Protein AF-0000000074055988 (afdb_homodimer)

Organism: NCBI:txid44742

pLDDT: mean 89.55, std 7.92, range [54.16, 97.88]

InterPro domains:
  IPR003751 Translational regulator CsrA [MF_00167] (1-69)
  IPR003751 Translational regulator CsrA [PF02599] (1-51)
  IPR003751 Translational regulator CsrA [PTHR34984] (1-72)
  IPR003751 Translational regulator CsrA [TIGR00202] (1-64)
  IPR036107 Carbon storage regulator superfamily [G3DSA:2.60.40.4380] (1-63)
  IPR036107 Carbon storage regulator superfamily [SSF117130] (1-55)

Structure (mmCIF, N/CA/C/O backbone):
data_AF-0000000074055988-model_v1
#
loop_
_entity.id
_entity.type
_entity.pdbx_description
1 polymer 'Translational regulator CsrA'
#
loop_
_atom_site.group_PDB
_atom_site.id
_atom_site.type_symbol
_atom_site.label_atom_id
_atom_site.label_alt_id
_atom_site.label_comp_id
_atom_site.label_asym_id
_atom_site.label_entity_id
_atom_site.label_seq_id
_atom_site.pdbx_PDB_ins_code
_atom_site.Cartn_x
_atom_site.Cartn_y
_atom_site.Cartn_z
_atom_site.occupancy
_atom_site.B_iso_or_equiv
_atom_site.auth_seq_id
_atom_site.auth_comp_id
_atom_site.auth_asym_id
_atom_site.auth_atom_id
_atom_site.pdbx_PDB_model_num
ATOM 1 N N . MET A 1 1 ? -0.365 -6.914 11.734 1 90.69 1 MET A N 1
ATOM 2 C CA . MET A 1 1 ? -1.285 -6.406 10.719 1 90.69 1 MET A CA 1
ATOM 3 C C . MET A 1 1 ? -2.109 -5.246 11.266 1 90.69 1 MET A C 1
ATOM 5 O O . MET A 1 1 ? -2.521 -5.262 12.43 1 90.69 1 MET A O 1
ATOM 9 N N . LEU A 1 2 ? -2.205 -4.164 10.664 1 95.06 2 LEU A N 1
ATOM 10 C CA . LEU A 1 2 ? -3.057 -3.039 11.031 1 95.06 2 LEU A CA 1
ATOM 11 C C . LEU A 1 2 ? -4.402 -3.123 10.32 1 95.06 2 LEU A C 1
ATOM 13 O O . LEU A 1 2 ? -4.457 -3.396 9.117 1 95.06 2 LEU A O 1
ATOM 17 N N . ILE A 1 3 ? -5.461 -2.98 11.117 1 96.12 3 ILE A N 1
ATOM 18 C CA . ILE A 1 3 ? -6.777 -3.084 10.508 1 96.12 3 ILE A CA 1
ATOM 19 C C . ILE A 1 3 ? -7.508 -1.748 10.625 1 96.12 3 ILE A C 1
ATOM 21 O O . ILE A 1 3 ? -7.539 -1.144 11.695 1 96.12 3 ILE A O 1
ATOM 25 N N . LEU A 1 4 ? -8.062 -1.294 9.516 1 96.19 4 LEU A N 1
ATOM 26 C CA . LEU A 1 4 ? -8.805 -0.04 9.492 1 96.19 4 LEU A CA 1
ATOM 27 C C . LEU A 1 4 ? -10.109 -0.199 8.711 1 96.19 4 LEU A C 1
ATOM 29 O O . LEU A 1 4 ? -10.195 -1.023 7.801 1 96.19 4 LEU A O 1
ATOM 33 N N . SER A 1 5 ? -11.07 0.53 9.062 1 96.75 5 SER A N 1
ATOM 34 C CA . SER A 1 5 ? -12.312 0.61 8.297 1 96.75 5 SER A CA 1
ATOM 35 C C . SER A 1 5 ? -12.352 1.865 7.434 1 96.75 5 SER A C 1
ATOM 37 O O . SER A 1 5 ? -11.93 2.939 7.871 1 96.75 5 SER A O 1
ATOM 39 N N . ARG A 1 6 ? -12.773 1.609 6.2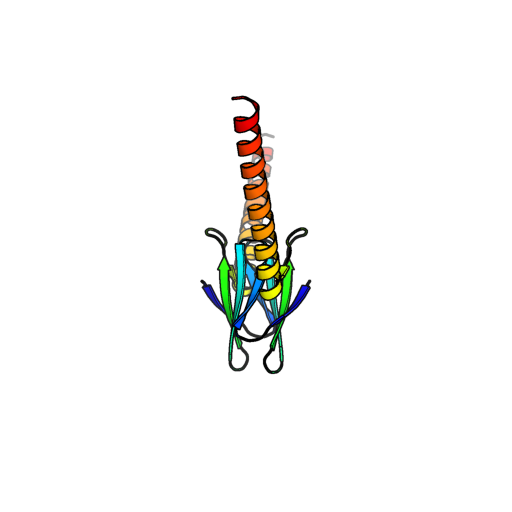19 1 96.69 6 ARG A N 1
ATOM 40 C CA . ARG A 1 6 ? -12.906 2.746 5.312 1 96.69 6 ARG A CA 1
ATOM 41 C C . ARG A 1 6 ? -14.227 2.686 4.547 1 96.69 6 ARG A C 1
ATOM 43 O O . ARG A 1 6 ? -14.719 1.601 4.234 1 96.69 6 ARG A O 1
ATOM 50 N N . ARG A 1 7 ? -14.742 3.936 4.32 1 96 7 ARG A N 1
ATOM 51 C CA . ARG A 1 7 ? -15.914 4.059 3.459 1 96 7 ARG A CA 1
ATOM 52 C C . ARG A 1 7 ? -15.508 4.469 2.047 1 96 7 ARG A C 1
ATOM 54 O O . ARG A 1 7 ? -14.359 4.832 1.803 1 96 7 ARG A O 1
ATOM 61 N N . ALA A 1 8 ? -16.453 4.352 1.155 1 96.62 8 ALA A N 1
ATOM 62 C CA . ALA A 1 8 ? -16.203 4.812 -0.208 1 96.62 8 ALA A CA 1
ATOM 63 C C . ALA A 1 8 ? -15.766 6.273 -0.223 1 96.62 8 ALA A C 1
ATOM 65 O O . ALA A 1 8 ? -16.359 7.117 0.452 1 96.62 8 ALA A O 1
ATOM 66 N N . GLY A 1 9 ? -14.688 6.562 -0.87 1 96 9 GLY A N 1
ATOM 67 C CA . GLY A 1 9 ? -14.172 7.918 -0.953 1 96 9 GLY A CA 1
ATOM 68 C C . GLY A 1 9 ? -13.039 8.188 0.019 1 96 9 GLY A C 1
ATOM 69 O O . GLY A 1 9 ? -12.383 9.227 -0.062 1 96 9 GLY A O 1
ATOM 70 N N . GLU A 1 10 ? -12.82 7.258 0.933 1 96.94 10 GLU A N 1
ATOM 71 C CA . GLU A 1 10 ? -11.766 7.441 1.926 1 96.94 10 GLU A CA 1
ATOM 72 C C . GLU A 1 10 ? -10.469 6.785 1.477 1 96.94 10 GLU A C 1
ATOM 74 O O . GLU A 1 10 ? -10.484 5.789 0.75 1 96.94 10 GLU A O 1
ATOM 79 N N . SER A 1 11 ? -9.344 7.355 1.988 1 97.19 11 SER A N 1
ATOM 80 C CA . SER A 1 11 ? -8.031 6.902 1.533 1 97.19 11 SER A CA 1
ATOM 81 C C . SER A 1 11 ? -7.133 6.535 2.711 1 97.19 11 SER A C 1
ATOM 83 O O . SER A 1 11 ? -7.359 6.988 3.834 1 97.19 11 SER A O 1
ATOM 85 N N . ILE A 1 12 ? -6.191 5.688 2.436 1 96.88 12 ILE A N 1
ATOM 86 C CA . ILE A 1 12 ? -5.125 5.305 3.352 1 96.88 12 ILE A CA 1
ATOM 87 C C . ILE A 1 12 ? -3.77 5.637 2.732 1 96.88 12 ILE A C 1
ATOM 89 O O . ILE A 1 12 ? -3.533 5.363 1.554 1 96.88 12 ILE A O 1
ATOM 93 N N . TYR A 1 13 ? -3.014 6.203 3.5 1 95.75 13 TYR A N 1
ATOM 94 C CA . TYR A 1 13 ? -1.663 6.527 3.051 1 95.75 13 TYR A CA 1
ATOM 95 C C . TYR A 1 13 ? -0.636 5.617 3.713 1 95.75 13 TYR A C 1
ATOM 97 O O . TYR A 1 13 ? -0.669 5.414 4.93 1 95.75 13 TYR A O 1
ATOM 105 N N . VAL A 1 14 ? 0.169 5.066 2.92 1 94.25 14 VAL A N 1
ATOM 106 C CA . VAL A 1 14 ? 1.241 4.211 3.42 1 94.25 14 VAL A CA 1
ATOM 107 C C . VAL A 1 14 ? 2.596 4.824 3.074 1 94.25 14 VAL A C 1
ATOM 109 O O . VAL A 1 14 ? 2.955 4.93 1.899 1 94.25 14 VAL A O 1
ATOM 112 N N . GLY A 1 15 ? 3.311 5.113 4.094 1 89.62 15 GLY A N 1
ATOM 113 C CA . GLY A 1 15 ? 4.555 5.816 3.834 1 89.62 15 GLY A CA 1
ATOM 114 C C . GLY A 1 15 ? 4.348 7.184 3.211 1 89.62 15 GLY A C 1
ATOM 115 O O . GLY A 1 15 ? 3.514 7.965 3.676 1 89.62 15 GLY A O 1
ATOM 116 N N . ARG A 1 16 ? 5.098 7.559 2.168 1 84.94 16 ARG A N 1
ATOM 117 C CA . ARG A 1 16 ? 4.996 8.883 1.566 1 84.94 16 ARG A CA 1
ATOM 118 C C . ARG A 1 16 ? 4.539 8.789 0.115 1 84.94 16 ARG A C 1
ATOM 120 O O . ARG A 1 16 ? 3.967 9.742 -0.422 1 84.94 16 ARG A O 1
ATOM 127 N N . ASP A 1 17 ? 4.555 7.566 -0.376 1 90.62 17 ASP A N 1
ATOM 128 C CA . ASP A 1 17 ? 4.441 7.492 -1.83 1 90.62 17 ASP A CA 1
ATOM 129 C C . ASP A 1 17 ? 3.316 6.547 -2.246 1 90.62 17 ASP A C 1
ATOM 131 O O . ASP A 1 17 ? 3.123 6.289 -3.436 1 90.62 17 ASP A O 1
ATOM 135 N N . ILE A 1 18 ? 2.631 6.02 -1.304 1 94.56 18 ILE A N 1
ATOM 136 C CA . ILE A 1 18 ? 1.598 5.051 -1.66 1 94.56 18 ILE A CA 1
ATOM 137 C C . ILE A 1 18 ? 0.256 5.496 -1.083 1 94.56 18 ILE A C 1
ATOM 139 O O . ILE A 1 18 ? 0.17 5.871 0.089 1 94.56 18 ILE A O 1
ATOM 143 N N . ARG A 1 19 ? -0.75 5.539 -1.922 1 96.25 19 ARG A N 1
ATOM 144 C CA . ARG A 1 19 ? -2.1 5.906 -1.508 1 96.25 19 ARG A CA 1
ATOM 145 C C . ARG A 1 19 ? -3.115 4.863 -1.96 1 96.25 19 ARG A C 1
ATOM 147 O O . ARG A 1 19 ? -3.119 4.457 -3.123 1 96.25 19 ARG A O 1
ATOM 154 N N . PHE A 1 20 ? -3.893 4.363 -1.066 1 97.06 20 PHE A N 1
ATOM 155 C CA . PHE A 1 20 ? -4.984 3.424 -1.289 1 97.06 20 PHE A CA 1
ATOM 156 C C . PHE A 1 20 ? -6.336 4.098 -1.079 1 97.06 20 PHE A C 1
ATOM 158 O O . PHE A 1 20 ? -6.59 4.668 -0.016 1 97.06 20 PHE A O 1
ATOM 165 N N . THR A 1 21 ? -7.172 4.102 -2.158 1 97.88 21 THR A N 1
ATOM 166 C CA . THR A 1 21 ? -8.461 4.777 -2.043 1 97.88 21 THR A CA 1
ATOM 167 C C . THR A 1 21 ? -9.609 3.807 -2.32 1 97.88 21 THR A C 1
ATOM 169 O O . THR A 1 21 ? -9.578 3.07 -3.309 1 97.88 21 THR A O 1
ATOM 172 N N . VAL A 1 22 ? -10.57 3.844 -1.423 1 97.75 22 VAL A N 1
ATOM 173 C CA . VAL A 1 22 ? -11.805 3.109 -1.687 1 97.75 22 VAL A CA 1
ATOM 174 C C . VAL A 1 22 ? -12.711 3.934 -2.594 1 97.75 22 VAL A C 1
ATOM 176 O O . VAL A 1 22 ? -13.273 4.945 -2.166 1 97.75 22 VAL A O 1
ATOM 179 N N . LEU A 1 23 ? -12.875 3.508 -3.852 1 97.19 23 LEU A N 1
ATOM 180 C CA . LEU A 1 23 ? -13.625 4.297 -4.82 1 97.19 23 LEU A CA 1
ATOM 181 C C . LEU A 1 23 ? -15.125 4.047 -4.68 1 97.19 23 LEU A C 1
ATOM 183 O O . LEU A 1 23 ? -15.914 4.992 -4.645 1 97.19 23 LEU A O 1
ATOM 187 N N . LYS A 1 24 ? -15.445 2.775 -4.68 1 95.75 24 LYS A N 1
ATOM 188 C CA . LYS A 1 24 ? -16.844 2.404 -4.5 1 95.75 24 LYS A CA 1
ATOM 189 C C . LYS A 1 24 ? -16.984 0.939 -4.098 1 95.75 24 LYS A C 1
ATOM 191 O O . LYS A 1 24 ? -16.062 0.146 -4.305 1 95.75 24 LYS A O 1
ATOM 196 N N . MET A 1 25 ? -18.094 0.725 -3.49 1 94.12 25 MET A N 1
ATOM 197 C CA . MET A 1 25 ? -18.453 -0.639 -3.109 1 94.12 25 MET A CA 1
ATOM 198 C C . MET A 1 25 ? -19.688 -1.109 -3.873 1 94.12 25 MET A C 1
ATOM 200 O O . MET A 1 25 ? -20.703 -0.427 -3.883 1 94.12 25 MET A O 1
ATOM 204 N N . GLN A 1 26 ? -19.438 -2.18 -4.609 1 89.06 26 GLN A N 1
ATOM 205 C CA . GLN A 1 26 ? -20.531 -2.688 -5.441 1 89.06 26 GLN A CA 1
ATOM 206 C C . GLN A 1 26 ? -20.734 -4.184 -5.227 1 89.06 26 GLN A C 1
ATOM 208 O O . GLN A 1 26 ? -19.891 -4.992 -5.621 1 89.06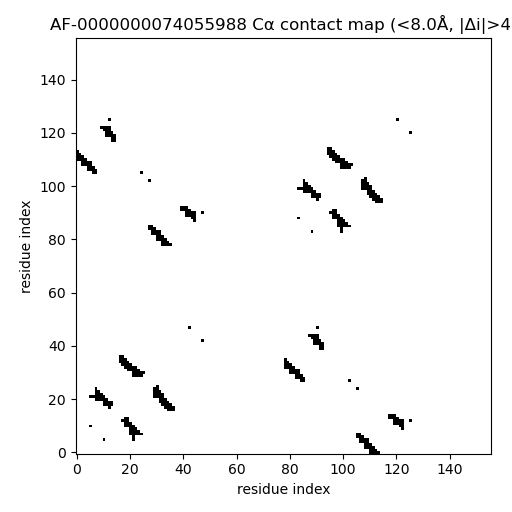 26 GLN A O 1
ATOM 213 N N . GLY A 1 27 ? -21.969 -4.5 -4.703 1 87.94 27 GLY A N 1
ATOM 214 C CA . GLY A 1 27 ? -22.234 -5.914 -4.469 1 87.94 27 GLY A CA 1
ATOM 215 C C . GLY A 1 27 ? -21.234 -6.551 -3.518 1 87.94 27 GLY A C 1
ATOM 216 O O . GLY A 1 27 ? -21.141 -6.156 -2.355 1 87.94 27 GLY A O 1
ATOM 217 N N . LYS A 1 28 ? -20.438 -7.484 -4.031 1 91.06 28 LYS A N 1
ATOM 218 C CA . LYS A 1 28 ? -19.484 -8.211 -3.193 1 91.06 28 LYS A CA 1
ATOM 219 C C . LYS A 1 28 ? -18.047 -7.785 -3.488 1 91.06 28 LYS A C 1
ATOM 221 O O . LYS A 1 28 ? -17.094 -8.414 -3.014 1 91.06 28 LYS A O 1
ATOM 226 N N . GLN A 1 29 ? -18.031 -6.672 -4.191 1 96.06 29 GLN A N 1
ATOM 227 C CA . GLN A 1 29 ? -16.703 -6.242 -4.602 1 96.06 29 GLN A CA 1
ATOM 228 C C . GLN A 1 29 ? -16.438 -4.789 -4.207 1 96.06 29 GLN A C 1
ATOM 230 O O . GLN A 1 29 ? -17.375 -4.004 -4.066 1 96.06 29 GLN A O 1
ATOM 235 N N . VAL A 1 30 ? -15.164 -4.469 -3.98 1 96.75 30 VAL A N 1
ATOM 236 C CA . VAL A 1 30 ? -14.742 -3.092 -3.729 1 96.75 30 VAL A CA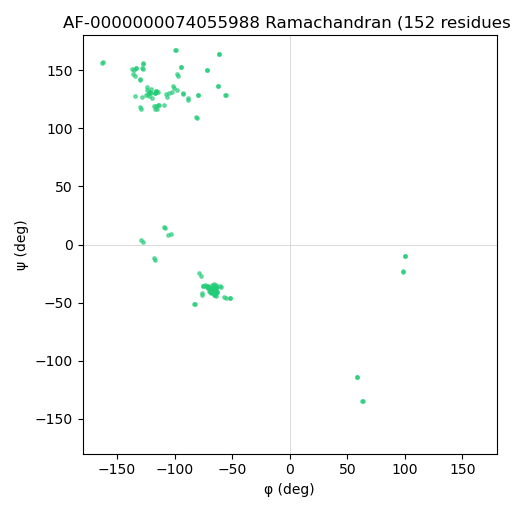 1
ATOM 237 C C . VAL A 1 30 ? -13.789 -2.635 -4.828 1 96.75 30 VAL A C 1
ATOM 239 O O . VAL A 1 30 ? -12.875 -3.373 -5.215 1 96.75 30 VAL A O 1
ATOM 242 N N . LYS A 1 31 ? -14.086 -1.461 -5.367 1 97.38 31 LYS A N 1
ATOM 243 C CA . LYS A 1 31 ? -13.18 -0.831 -6.328 1 97.38 31 LYS A CA 1
ATOM 244 C C . LYS A 1 31 ? -12.148 0.038 -5.617 1 97.38 31 LYS A C 1
ATOM 246 O O . LYS A 1 31 ? -12.5 0.945 -4.863 1 97.38 31 LYS A O 1
ATOM 251 N N . ILE A 1 32 ? -10.93 -0.271 -5.938 1 97.19 32 ILE A N 1
ATOM 252 C CA . ILE A 1 32 ? -9.852 0.366 -5.195 1 97.19 32 ILE A CA 1
ATOM 253 C C . ILE A 1 32 ? -8.914 1.091 -6.164 1 97.19 32 ILE A C 1
ATOM 255 O O . ILE A 1 32 ? -8.555 0.549 -7.211 1 97.19 32 ILE A O 1
ATOM 259 N N . GLY A 1 33 ? -8.586 2.227 -5.793 1 97.56 33 GLY A N 1
ATOM 260 C CA . GLY A 1 33 ? -7.59 2.994 -6.52 1 97.56 33 GLY A CA 1
ATOM 261 C C . GLY A 1 33 ? -6.23 3 -5.84 1 97.56 33 GLY A C 1
ATOM 262 O O . GLY A 1 33 ? -6.133 3.27 -4.641 1 97.56 33 GLY A O 1
ATOM 263 N N . LEU A 1 34 ? -5.227 2.725 -6.578 1 96.38 34 LEU A N 1
ATOM 264 C CA . LEU A 1 34 ? -3.871 2.674 -6.039 1 96.38 34 LEU A CA 1
ATOM 265 C C . LEU A 1 34 ? -2.971 3.688 -6.734 1 96.38 34 LEU A C 1
ATOM 267 O O . LEU A 1 34 ? -2.918 3.734 -7.969 1 96.38 34 LEU A O 1
ATOM 271 N N . GLU A 1 35 ? -2.361 4.496 -5.961 1 96.44 35 GLU A N 1
ATOM 272 C CA . GLU A 1 35 ? -1.354 5.43 -6.457 1 96.44 35 GLU A CA 1
ATOM 273 C C . GLU A 1 35 ? 0.024 5.113 -5.883 1 96.44 35 GLU A C 1
ATOM 275 O O . GLU A 1 35 ? 0.237 5.227 -4.672 1 96.44 35 GLU A O 1
ATOM 280 N N . VAL A 1 36 ? 0.952 4.75 -6.781 1 95 36 VAL A N 1
ATOM 281 C CA . VAL A 1 36 ? 2.289 4.348 -6.359 1 95 36 VAL A CA 1
ATOM 282 C C . VAL A 1 36 ? 3.336 5.043 -7.227 1 95 36 VAL A C 1
ATOM 284 O O . VAL A 1 36 ? 3.045 5.449 -8.352 1 95 36 VAL A O 1
ATOM 287 N N . PRO A 1 37 ? 4.438 5.207 -6.609 1 93.94 37 PRO A N 1
ATOM 288 C CA . PRO A 1 37 ? 5.5 5.824 -7.406 1 93.94 37 PRO A CA 1
ATOM 289 C C . PRO A 1 37 ? 5.883 4.988 -8.625 1 93.94 37 PRO A C 1
ATOM 291 O O . PRO A 1 37 ? 5.57 3.797 -8.688 1 93.94 37 PRO A O 1
ATOM 294 N N . ASP A 1 38 ? 6.562 5.621 -9.516 1 91.81 38 ASP A N 1
ATOM 295 C CA . ASP A 1 38 ? 7.012 4.914 -10.711 1 91.81 38 ASP A CA 1
ATOM 296 C C . ASP A 1 38 ? 7.957 3.77 -10.352 1 91.81 38 ASP A C 1
ATOM 298 O O . ASP A 1 38 ? 8.789 3.902 -9.453 1 91.81 3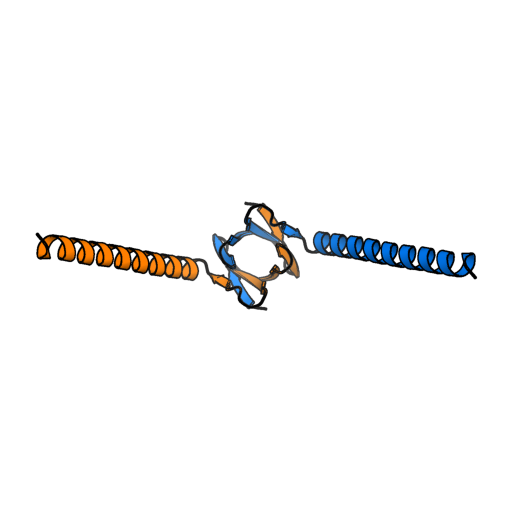8 ASP A O 1
ATOM 302 N N . GLY A 1 39 ? 7.777 2.654 -10.969 1 91.69 39 GLY A N 1
ATOM 303 C CA . GLY A 1 39 ? 8.672 1.536 -10.727 1 91.69 39 GLY A CA 1
ATOM 304 C C . GLY A 1 39 ? 8.117 0.524 -9.742 1 91.69 39 GLY A C 1
ATOM 305 O O . GLY A 1 39 ? 8.609 -0.605 -9.664 1 91.69 39 GLY A O 1
ATOM 306 N N . VAL A 1 40 ? 7.227 1.049 -8.938 1 91.62 40 VAL A N 1
ATOM 307 C CA . VAL A 1 40 ? 6.609 0.117 -7.996 1 91.62 40 VAL A CA 1
ATOM 308 C C . VAL A 1 40 ? 5.523 -0.688 -8.703 1 91.62 40 VAL A C 1
ATOM 310 O O . VAL A 1 40 ? 4.66 -0.12 -9.383 1 91.62 40 VAL A O 1
ATOM 313 N N . THR A 1 41 ? 5.543 -1.956 -8.609 1 92.94 41 THR A N 1
ATOM 314 C CA . THR A 1 41 ? 4.582 -2.816 -9.289 1 92.94 41 THR A CA 1
ATOM 315 C C . THR A 1 41 ? 3.453 -3.219 -8.344 1 92.94 41 THR A C 1
ATOM 317 O O . THR A 1 41 ? 3.684 -3.449 -7.156 1 92.94 41 THR A O 1
ATOM 320 N N . VAL A 1 42 ? 2.355 -3.357 -8.836 1 95.19 42 VAL A N 1
ATOM 321 C CA . VAL A 1 42 ? 1.174 -3.768 -8.086 1 95.19 42 VAL A CA 1
ATOM 322 C C . VAL A 1 42 ? 0.672 -5.113 -8.609 1 95.19 42 VAL A C 1
ATOM 324 O O . VAL A 1 42 ? 0.515 -5.297 -9.812 1 95.19 42 VAL A O 1
ATOM 327 N N . TYR A 1 43 ? 0.381 -6.098 -7.59 1 93.88 43 TYR A N 1
ATOM 328 C CA . TYR A 1 43 ? -0.069 -7.426 -7.996 1 93.88 43 TYR A CA 1
ATOM 329 C C . TYR A 1 43 ? -1.327 -7.832 -7.238 1 93.88 43 TYR A C 1
ATOM 331 O O . TYR A 1 43 ? -1.465 -7.535 -6.051 1 93.88 43 TYR A O 1
ATOM 339 N N . ARG A 1 44 ? -2.111 -8.469 -8.047 1 95.56 44 ARG A N 1
ATOM 340 C CA . ARG A 1 44 ? -3.115 -9.242 -7.328 1 95.56 44 ARG A CA 1
ATOM 341 C C . ARG A 1 44 ? -2.482 -10.453 -6.641 1 95.56 44 ARG A C 1
ATOM 343 O O . ARG A 1 44 ? -1.455 -10.961 -7.094 1 95.56 44 ARG A O 1
ATOM 350 N N . GLU A 1 45 ? -2.953 -10.867 -5.648 1 93.19 45 GLU A N 1
ATOM 351 C CA . GLU A 1 45 ? -2.404 -11.977 -4.879 1 93.19 45 GLU A CA 1
ATOM 352 C C . GLU A 1 45 ? -2.16 -13.195 -5.766 1 93.19 45 GLU A C 1
ATOM 354 O O . GLU A 1 45 ? -1.121 -13.852 -5.66 1 93.19 45 GLU A O 1
ATOM 359 N N . GLU A 1 46 ? -3.121 -13.555 -6.613 1 91.69 46 GLU A N 1
ATOM 360 C CA . GLU A 1 46 ? -3 -14.711 -7.496 1 91.69 46 GLU A CA 1
ATOM 361 C C . GLU A 1 46 ? -1.812 -14.555 -8.445 1 91.69 46 GLU A C 1
ATOM 363 O O . GLU A 1 46 ? -1.153 -15.539 -8.781 1 91.69 46 GLU A O 1
ATOM 368 N N . VAL A 1 47 ? -1.513 -13.336 -8.914 1 92.44 47 VAL A N 1
ATOM 369 C CA . VAL A 1 47 ? -0.407 -13.055 -9.828 1 92.44 47 VAL A CA 1
ATOM 370 C C . VAL A 1 47 ? 0.912 -13.07 -9.062 1 92.44 47 VAL A C 1
ATOM 372 O O . VAL A 1 47 ? 1.903 -13.641 -9.523 1 92.44 47 VAL A O 1
ATOM 375 N N . TYR A 1 48 ? 0.854 -12.445 -7.91 1 90.94 48 TYR A N 1
ATOM 376 C CA . TYR A 1 48 ? 2.029 -12.406 -7.043 1 90.94 48 TYR A CA 1
ATOM 377 C C . TYR A 1 48 ? 2.531 -13.812 -6.738 1 90.94 48 TYR A C 1
ATOM 379 O O . TYR A 1 48 ? 3.729 -14.086 -6.836 1 90.94 48 TYR A O 1
ATOM 387 N N . GLN A 1 49 ? 1.63 -14.727 -6.391 1 89.06 49 GLN A N 1
ATOM 388 C CA . GLN A 1 49 ? 1.977 -16.094 -6.035 1 89.06 49 GLN A CA 1
ATOM 389 C C . GLN A 1 49 ? 2.596 -16.844 -7.219 1 89.06 49 GLN A C 1
ATOM 391 O O . GLN A 1 49 ? 3.533 -17.625 -7.047 1 89.06 49 GLN A O 1
ATOM 396 N N . ARG A 1 50 ? 2.084 -16.578 -8.398 1 91.06 50 ARG A N 1
ATOM 397 C CA . ARG A 1 50 ? 2.607 -17.219 -9.602 1 91.06 50 ARG A CA 1
ATOM 398 C C . ARG A 1 50 ? 4.027 -16.75 -9.898 1 91.06 50 ARG A C 1
ATOM 400 O O . ARG A 1 50 ? 4.879 -17.547 -10.297 1 91.06 50 ARG A O 1
ATOM 407 N N . VAL A 1 51 ? 4.227 -15.461 -9.68 1 86.81 51 VAL A N 1
ATOM 408 C CA . VAL A 1 51 ? 5.535 -14.875 -9.938 1 86.81 51 VAL A CA 1
ATOM 409 C C . VAL A 1 51 ? 6.562 -15.453 -8.961 1 86.81 51 VAL A C 1
ATOM 411 O O . VAL A 1 51 ? 7.668 -15.82 -9.367 1 86.81 51 VAL A O 1
ATOM 414 N N . ILE A 1 52 ? 6.156 -15.562 -7.746 1 85.06 52 ILE A N 1
ATOM 415 C CA . ILE A 1 52 ? 7.039 -16.109 -6.723 1 85.06 52 ILE A CA 1
ATOM 416 C C . ILE A 1 52 ? 7.363 -17.562 -7.043 1 85.06 52 ILE A C 1
ATOM 418 O O . ILE A 1 52 ? 8.516 -17.984 -6.941 1 85.06 52 ILE A O 1
ATOM 422 N N . GLU A 1 53 ? 6.34 -18.297 -7.43 1 88.81 53 GLU A N 1
ATOM 423 C CA . GLU A 1 53 ? 6.512 -19.719 -7.75 1 88.81 53 GLU A CA 1
ATOM 424 C C . GLU A 1 53 ? 7.438 -19.906 -8.953 1 88.81 53 GLU A C 1
ATOM 426 O O . GLU A 1 53 ? 8.297 -20.781 -8.945 1 88.81 53 GLU A O 1
ATOM 431 N N . GLN A 1 54 ? 7.23 -19.047 -9.883 1 86.88 54 GLN A N 1
ATOM 432 C CA . GLN A 1 54 ? 8.055 -19.141 -11.086 1 86.88 54 GLN A CA 1
ATOM 433 C C . GLN A 1 54 ? 9.508 -18.797 -10.781 1 86.88 54 GLN A C 1
ATOM 435 O O . GLN A 1 54 ? 10.422 -19.453 -11.289 1 86.88 54 GLN A O 1
ATOM 440 N N . ASN A 1 55 ? 9.672 -17.812 -9.945 1 86.56 55 ASN A N 1
ATOM 441 C CA . ASN A 1 55 ? 11.031 -17.422 -9.578 1 86.56 55 ASN A CA 1
ATOM 442 C C . ASN A 1 55 ? 11.719 -18.5 -8.742 1 86.56 55 ASN A C 1
ATOM 444 O O . ASN A 1 55 ? 12.906 -18.766 -8.922 1 86.56 55 ASN A O 1
ATOM 448 N N . GLN A 1 56 ? 11.047 -19.062 -7.879 1 84.94 56 GLN A N 1
ATOM 449 C CA . GLN A 1 56 ? 11.586 -20.141 -7.051 1 84.94 56 GLN A CA 1
ATOM 450 C C . GLN A 1 56 ? 11.945 -21.359 -7.895 1 84.94 56 GLN A C 1
ATOM 452 O O . GLN A 1 56 ? 12.984 -21.984 -7.684 1 84.94 56 GLN A O 1
ATOM 457 N N . ASP A 1 57 ? 11.07 -21.625 -8.844 1 85.38 57 ASP A N 1
ATOM 458 C CA . ASP A 1 57 ? 11.336 -22.75 -9.75 1 85.38 57 ASP A CA 1
ATOM 459 C C . ASP A 1 57 ? 12.602 -22.5 -10.578 1 85.38 57 ASP A C 1
ATOM 461 O O . ASP A 1 57 ? 13.414 -23.406 -10.758 1 85.38 57 ASP A O 1
ATOM 465 N N . ALA A 1 58 ? 12.734 -21.281 -10.906 1 84.94 58 ALA A N 1
ATOM 466 C CA . ALA A 1 58 ? 13.891 -20.906 -11.711 1 84.94 58 ALA A CA 1
ATOM 467 C C . ALA A 1 58 ? 15.18 -20.984 -10.883 1 84.94 58 ALA A C 1
ATOM 469 O O . ALA A 1 58 ? 16.219 -21.438 -11.391 1 84.94 58 ALA A O 1
ATOM 470 N N . LEU A 1 59 ? 15.109 -20.625 -9.688 1 81.25 59 LEU A N 1
ATOM 471 C CA . LEU A 1 59 ? 16.266 -20.688 -8.797 1 81.25 59 LEU A CA 1
ATOM 472 C C . LEU A 1 59 ? 16.625 -22.141 -8.492 1 81.25 59 LEU A C 1
ATOM 474 O O . LEU A 1 59 ? 17.812 -22.469 -8.398 1 81.25 59 LEU A O 1
ATOM 478 N N . GLN A 1 60 ? 15.633 -22.922 -8.289 1 84.44 60 GLN A N 1
ATOM 479 C CA . GLN A 1 60 ? 15.867 -24.328 -8.008 1 84.44 60 GLN A CA 1
ATOM 480 C C . GLN A 1 60 ? 16.5 -25.031 -9.203 1 84.44 60 GLN A C 1
ATOM 482 O O . GLN A 1 60 ? 17.406 -25.859 -9.039 1 84.44 60 GLN A O 1
ATOM 487 N N . ILE A 1 61 ? 16.031 -24.609 -10.281 1 78.75 61 ILE A N 1
ATOM 488 C CA . ILE A 1 61 ? 16.594 -25.203 -11.5 1 78.75 61 ILE A CA 1
ATOM 489 C C . ILE A 1 61 ? 18.031 -24.75 -11.68 1 78.75 61 ILE A C 1
ATOM 491 O O . ILE A 1 61 ? 18.906 -25.562 -12.008 1 78.75 61 ILE A O 1
ATOM 495 N N . ARG A 1 62 ? 18.25 -23.609 -11.383 1 79.56 62 ARG A N 1
ATOM 496 C CA . ARG A 1 62 ? 19.609 -23.062 -11.516 1 79.56 62 ARG A CA 1
ATOM 497 C C . ARG A 1 62 ? 20.562 -23.75 -10.539 1 79.56 62 ARG A C 1
ATOM 499 O O . ARG A 1 62 ? 21.688 -24.078 -10.891 1 79.56 62 ARG A O 1
ATOM 506 N N . ASN A 1 63 ? 20.047 -23.969 -9.406 1 82.25 63 ASN A N 1
ATOM 507 C CA . ASN A 1 63 ? 20.875 -24.641 -8.398 1 82.25 63 ASN A CA 1
ATOM 508 C C . ASN A 1 63 ? 21.156 -26.078 -8.781 1 82.25 63 ASN A C 1
ATOM 510 O O . ASN A 1 63 ? 22.266 -26.578 -8.555 1 82.25 63 ASN A O 1
ATOM 514 N N . GLU A 1 64 ? 20.25 -26.75 -9.281 1 83.12 64 GLU A N 1
ATOM 515 C CA . GLU A 1 64 ? 20.422 -28.125 -9.719 1 83.12 64 GLU A CA 1
ATOM 516 C C . GLU A 1 64 ? 21.406 -28.203 -10.883 1 83.12 64 GLU A C 1
ATOM 518 O O . GLU A 1 64 ? 22.203 -29.141 -10.961 1 83.12 64 GLU A O 1
ATOM 523 N N . ASP A 1 65 ? 21.312 -27.234 -11.68 1 81.94 65 ASP A N 1
ATOM 524 C CA . ASP A 1 65 ? 22.234 -27.188 -12.812 1 81.94 65 ASP A CA 1
ATOM 525 C C . ASP A 1 65 ? 23.672 -26.953 -12.359 1 81.94 65 ASP A C 1
ATOM 527 O O . ASP A 1 65 ? 24.594 -27.578 -12.875 1 81.94 65 ASP A O 1
ATOM 531 N N . ILE A 1 66 ? 23.781 -26.109 -11.406 1 80.19 66 ILE A N 1
ATOM 532 C CA . ILE A 1 66 ? 25.094 -25.797 -10.859 1 80.19 66 ILE A CA 1
ATOM 533 C C . ILE A 1 66 ? 25.703 -27.047 -10.211 1 80.19 66 ILE A C 1
ATOM 535 O O . ILE A 1 66 ? 26.875 -27.359 -10.422 1 80.19 66 ILE A O 1
ATOM 539 N N . MET A 1 67 ? 24.922 -27.781 -9.523 1 83.31 67 MET A N 1
ATOM 540 C CA . MET A 1 67 ? 25.359 -29 -8.836 1 83.31 67 MET A CA 1
ATOM 541 C C . MET A 1 67 ? 25.766 -30.078 -9.836 1 83.31 67 MET A C 1
ATOM 543 O O . MET A 1 67 ? 26.75 -30.781 -9.625 1 83.31 67 MET A O 1
ATOM 547 N N . LYS A 1 68 ? 25.062 -30.078 -10.891 1 83.5 68 LYS A N 1
ATOM 548 C CA . LYS A 1 68 ? 25.391 -31.078 -11.914 1 83.5 68 LYS A CA 1
ATOM 549 C C . LYS A 1 68 ? 26.703 -30.734 -12.609 1 83.5 68 LYS A C 1
ATOM 551 O O . LYS A 1 68 ? 27.516 -31.625 -12.883 1 83.5 68 LYS A O 1
ATOM 556 N N . VAL A 1 69 ? 26.906 -29.484 -12.797 1 81.56 69 VAL A N 1
ATOM 557 C CA . VAL A 1 69 ? 28.125 -29.047 -13.453 1 8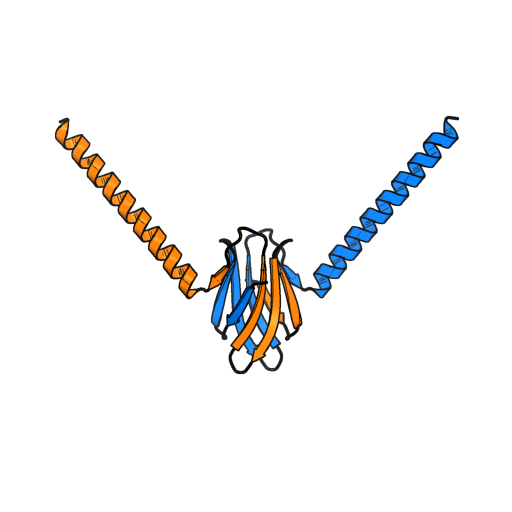1.56 69 VAL A CA 1
ATOM 558 C C . VAL A 1 69 ? 29.328 -29.281 -12.531 1 81.56 69 VAL A C 1
ATOM 560 O O . VAL A 1 69 ? 30.391 -29.719 -12.977 1 81.56 69 VAL A O 1
ATOM 563 N N . ALA A 1 70 ? 29.125 -29.062 -11.273 1 85.19 70 ALA A N 1
ATOM 564 C CA . ALA A 1 70 ? 30.156 -29.281 -10.273 1 85.19 70 ALA A CA 1
ATOM 565 C C . ALA A 1 70 ? 30.531 -30.766 -10.188 1 85.19 70 ALA A C 1
ATOM 567 O O . ALA A 1 70 ? 31.719 -31.094 -10.086 1 85.19 70 ALA A O 1
ATOM 568 N N . GLN A 1 71 ? 29.703 -31.688 -10.203 1 84 71 GLN A N 1
ATOM 569 C CA . GLN A 1 71 ? 29.938 -33.125 -10.148 1 84 71 GLN A CA 1
ATOM 570 C C . GLN A 1 71 ? 30.672 -33.625 -11.391 1 84 71 GLN A C 1
ATOM 572 O O . GLN A 1 71 ? 31.547 -34.469 -11.305 1 84 71 GLN A O 1
ATOM 577 N N . LEU A 1 72 ? 30.375 -33 -12.516 1 81.44 72 LEU A N 1
ATOM 578 C CA . LEU A 1 72 ? 31.031 -33.344 -13.766 1 81.44 72 LEU A CA 1
ATOM 579 C C . LEU A 1 72 ? 32.5 -32.875 -13.758 1 81.44 72 LEU A C 1
ATOM 581 O O . LEU A 1 72 ? 33.375 -33.594 -14.273 1 81.44 72 LEU A O 1
ATOM 585 N N . TRP A 1 73 ? 32.719 -31.75 -13.141 1 83.25 73 TRP A N 1
ATOM 586 C CA . TRP A 1 73 ? 34.062 -31.203 -13.023 1 83.25 73 TRP A CA 1
ATOM 587 C C . TRP A 1 73 ? 34.906 -32.062 -12.102 1 83.25 73 TRP A C 1
ATOM 589 O O . TRP A 1 73 ? 36.094 -32.281 -12.383 1 83.25 73 TRP A O 1
ATOM 599 N N . GLU A 1 74 ? 34.5 -32.625 -11.07 1 80.81 74 GLU A N 1
ATOM 600 C CA . GLU A 1 74 ? 35.25 -33.469 -10.133 1 80.81 74 GLU A CA 1
ATOM 601 C C . GLU A 1 74 ? 35.531 -34.844 -10.742 1 80.81 74 GLU A C 1
ATOM 603 O O . GLU A 1 74 ? 36.594 -35.406 -10.531 1 80.81 74 GLU A O 1
ATOM 608 N N . THR A 1 75 ? 34.625 -35.281 -11.477 1 79.94 75 THR A N 1
ATOM 609 C CA . THR A 1 75 ? 34.812 -36.625 -12.078 1 79.94 75 THR A CA 1
ATOM 610 C C . THR A 1 75 ? 35.812 -36.562 -13.219 1 79.94 75 THR A C 1
ATOM 612 O O . THR A 1 75 ? 36.594 -37.5 -13.422 1 79.94 75 THR A O 1
ATOM 615 N N . THR A 1 76 ? 35.812 -35.594 -13.883 1 72.38 76 THR A N 1
ATOM 616 C CA . THR A 1 76 ? 36.719 -35.531 -15.031 1 72.38 76 THR A CA 1
ATOM 617 C C . THR A 1 76 ? 38.156 -35.25 -14.586 1 72.38 76 THR A C 1
ATOM 619 O O . THR A 1 76 ? 39.094 -35.719 -15.219 1 72.38 76 THR A O 1
ATOM 622 N N . HIS A 1 77 ? 38.406 -34.594 -13.484 1 64.38 77 HIS A N 1
ATOM 623 C CA . HIS A 1 77 ? 39.812 -34.312 -13.109 1 64.38 77 HIS A CA 1
ATOM 624 C C . HIS A 1 77 ? 40.281 -35.25 -12 1 64.38 77 HIS A C 1
ATOM 626 O O . HIS A 1 77 ? 41.344 -35.062 -11.453 1 64.38 77 HIS A O 1
ATOM 632 N N . SER A 1 78 ? 39.562 -36.312 -11.586 1 54.28 78 SER A N 1
ATOM 633 C CA . SER A 1 78 ? 40.281 -37.375 -10.914 1 54.28 78 SER A CA 1
ATOM 634 C C . SER A 1 78 ? 40.719 -38.469 -11.906 1 54.28 78 SER A C 1
ATOM 636 O O . SER A 1 78 ? 40 -38.75 -12.859 1 54.28 78 SER A O 1
ATOM 638 N N . MET B 1 1 ? -3.205 6.375 -11.703 1 90.69 1 MET B N 1
ATOM 639 C CA . MET B 1 1 ? -3.877 5.59 -10.672 1 90.69 1 MET B CA 1
ATOM 640 C C . MET B 1 1 ? -4.277 4.215 -11.211 1 90.69 1 MET B C 1
ATOM 642 O O . MET B 1 1 ? -4.691 4.09 -12.359 1 90.69 1 MET B O 1
ATOM 646 N N . LEU B 1 2 ? -3.986 3.15 -10.617 1 95 2 LEU B N 1
ATOM 647 C CA . LEU B 1 2 ? -4.418 1.804 -10.977 1 95 2 LEU B CA 1
ATOM 648 C C . LEU B 1 2 ? -5.691 1.425 -10.227 1 95 2 LEU B C 1
ATOM 650 O O . LEU B 1 2 ? -5.785 1.633 -9.016 1 95 2 LEU B O 1
ATOM 654 N N . ILE B 1 3 ? -6.664 0.961 -11 1 96.06 3 ILE B N 1
ATOM 655 C CA . ILE B 1 3 ? -7.926 0.618 -10.359 1 96.06 3 ILE B CA 1
ATOM 656 C C . ILE B 1 3 ? -8.164 -0.887 -10.461 1 96.06 3 ILE B C 1
ATOM 658 O O . ILE B 1 3 ? -8.023 -1.474 -11.531 1 96.06 3 ILE B O 1
ATOM 662 N N . LEU B 1 4 ? -8.508 -1.495 -9.344 1 95.94 4 LEU B N 1
ATOM 663 C CA . LEU B 1 4 ? -8.781 -2.928 -9.297 1 95.94 4 LEU B CA 1
ATOM 664 C C . LEU B 1 4 ? -10.016 -3.223 -8.453 1 95.94 4 LEU B C 1
ATOM 666 O O . LEU B 1 4 ? -10.352 -2.461 -7.543 1 95.94 4 LEU B O 1
ATOM 670 N N . SER B 1 5 ? -10.664 -4.25 -8.766 1 96.62 5 SER B N 1
ATOM 671 C CA . SER B 1 5 ? -11.766 -4.746 -7.941 1 96.62 5 SER B CA 1
ATOM 672 C C . SER B 1 5 ? -11.32 -5.93 -7.086 1 96.62 5 SER B C 1
ATOM 674 O O . SER B 1 5 ? -10.578 -6.797 -7.547 1 96.62 5 SER B O 1
ATOM 676 N N . ARG B 1 6 ? -11.766 -5.828 -5.848 1 96.56 6 ARG B N 1
ATOM 677 C CA . ARG B 1 6 ? -11.453 -6.934 -4.949 1 96.56 6 ARG B CA 1
ATOM 678 C C . ARG B 1 6 ? -12.672 -7.32 -4.117 1 96.56 6 ARG B C 1
ATOM 680 O O . ARG B 1 6 ? -13.5 -6.469 -3.779 1 96.56 6 ARG B O 1
ATOM 687 N N . ARG B 1 7 ? -12.703 -8.656 -3.863 1 95.94 7 ARG B N 1
ATOM 688 C CA . ARG B 1 7 ? -13.719 -9.164 -2.949 1 95.94 7 ARG B CA 1
ATOM 689 C C . ARG B 1 7 ? -13.141 -9.398 -1.559 1 95.94 7 ARG B C 1
ATOM 691 O O . ARG B 1 7 ? -11.93 -9.336 -1.369 1 95.94 7 ARG B O 1
ATOM 698 N N . ALA B 1 8 ? -14.031 -9.609 -0.635 1 96.62 8 ALA B N 1
ATOM 699 C CA . ALA B 1 8 ? -13.586 -9.945 0.714 1 96.62 8 ALA B CA 1
ATOM 700 C C . ALA B 1 8 ? -12.68 -11.172 0.698 1 96.62 8 ALA B C 1
ATOM 702 O O . ALA B 1 8 ? -12.984 -12.172 0.04 1 96.62 8 ALA B O 1
ATOM 703 N N . GLY B 1 9 ? -11.539 -11.078 1.303 1 96 9 GLY B N 1
ATOM 704 C CA . GLY B 1 9 ? -10.594 -12.188 1.351 1 96 9 GLY B CA 1
ATOM 705 C C . GLY B 1 9 ? -9.477 -12.062 0.335 1 96 9 GLY B C 1
ATOM 706 O O . GLY B 1 9 ? -8.5 -12.812 0.38 1 96 9 GLY B O 1
ATOM 707 N N . GLU B 1 10 ? -9.617 -11.109 -0.574 1 96.88 10 GLU B N 1
ATOM 708 C CA . GLU B 1 10 ? -8.602 -10.93 -1.609 1 96.88 10 GLU B CA 1
ATOM 709 C C . GLU B 1 10 ? -7.578 -9.875 -1.204 1 96.88 10 GLU B C 1
ATOM 711 O O . GLU B 1 10 ? -7.906 -8.938 -0.475 1 96.88 10 GLU B O 1
ATOM 716 N N . SER B 1 11 ? -6.344 -10.031 -1.767 1 97.12 11 SER B N 1
ATOM 717 C CA . SER B 1 11 ? -5.246 -9.156 -1.362 1 97.12 11 SER B CA 1
ATOM 718 C C . SER B 1 11 ? -4.578 -8.508 -2.572 1 97.12 11 SER B C 1
ATOM 720 O O . SER B 1 11 ? -4.691 -9.016 -3.691 1 97.12 11 SER B O 1
ATOM 722 N N . ILE B 1 12 ? -3.963 -7.402 -2.314 1 96.88 12 ILE B N 1
ATOM 723 C CA . ILE B 1 12 ? -3.146 -6.672 -3.277 1 96.88 12 ILE B CA 1
ATOM 724 C C . ILE B 1 12 ? -1.73 -6.508 -2.732 1 96.88 12 ILE B C 1
ATOM 726 O O . ILE B 1 12 ? -1.545 -6.137 -1.57 1 96.88 12 ILE B O 1
ATOM 730 N N . TYR B 1 13 ? -0.869 -6.816 -3.527 1 95.88 13 TYR B N 1
ATOM 731 C CA . TYR B 1 13 ? 0.53 -6.652 -3.148 1 95.88 13 TYR B CA 1
ATOM 732 C C . TYR B 1 13 ? 1.144 -5.438 -3.84 1 95.88 13 TYR B C 1
ATOM 734 O O . TYR B 1 13 ? 0.983 -5.258 -5.051 1 95.88 13 TYR B O 1
ATOM 742 N N . VAL B 1 14 ? 1.764 -4.648 -3.074 1 94.19 14 VAL B N 1
ATOM 743 C CA . VAL B 1 14 ? 2.436 -3.467 -3.607 1 94.19 14 VAL B CA 1
ATOM 744 C C . VAL B 1 14 ? 3.936 -3.559 -3.336 1 94.19 14 VAL B C 1
ATOM 746 O O . VAL B 1 14 ? 4.367 -3.533 -2.18 1 94.19 14 VAL B O 1
ATOM 749 N N . GLY B 1 15 ? 4.641 -3.557 -4.395 1 89.69 15 GLY B N 1
ATOM 750 C CA . GLY B 1 15 ? 6.07 -3.766 -4.203 1 89.69 15 GLY B CA 1
ATOM 751 C C . GLY B 1 15 ? 6.402 -5.125 -3.619 1 89.69 15 GLY B C 1
ATOM 752 O O . GLY B 1 15 ? 5.895 -6.148 -4.086 1 89.69 15 GLY B O 1
ATOM 753 N N . ARG B 1 16 ? 7.285 -5.223 -2.615 1 84.88 16 ARG B N 1
ATOM 754 C CA . ARG B 1 16 ? 7.703 -6.504 -2.062 1 84.88 16 ARG B CA 1
ATOM 755 C C . ARG B 1 16 ? 7.297 -6.629 -0.598 1 84.88 16 ARG B C 1
ATOM 757 O O . ARG B 1 16 ? 7.098 -7.734 -0.094 1 84.88 16 ARG B O 1
ATOM 764 N N . ASP B 1 17 ? 6.914 -5.484 -0.037 1 91 17 ASP B N 1
ATOM 765 C CA . ASP B 1 17 ? 6.828 -5.516 1.42 1 91 17 ASP B CA 1
ATOM 766 C C . ASP B 1 17 ? 5.48 -4.996 1.903 1 91 17 ASP B C 1
ATOM 768 O O . ASP B 1 17 ? 5.262 -4.836 3.107 1 91 17 ASP B O 1
ATOM 772 N N . ILE B 1 18 ? 4.617 -4.688 1.019 1 94.56 18 ILE B N 1
ATOM 773 C CA . ILE B 1 18 ? 3.338 -4.121 1.436 1 94.56 18 ILE B CA 1
ATOM 774 C C . ILE B 1 18 ? 2.193 -4.973 0.888 1 94.56 18 ILE B C 1
ATOM 776 O O . ILE B 1 18 ? 2.203 -5.355 -0.284 1 94.56 18 ILE B O 1
ATOM 780 N N . ARG B 1 19 ? 1.234 -5.281 1.777 1 96.19 19 ARG B N 1
ATOM 781 C CA . ARG B 1 19 ? 0.079 -6.086 1.393 1 96.19 19 ARG B CA 1
ATOM 782 C C . ARG B 1 19 ? -1.214 -5.48 1.927 1 96.19 19 ARG B C 1
ATOM 784 O O . ARG B 1 19 ? -1.298 -5.121 3.104 1 96.19 19 ARG B O 1
ATOM 791 N N . PHE B 1 20 ? -2.168 -5.289 1.054 1 96.88 20 PHE B N 1
ATOM 792 C CA . PHE B 1 20 ? -3.512 -4.852 1.411 1 96.88 20 PHE B CA 1
ATOM 793 C C . PHE B 1 20 ? -4.508 -5.996 1.284 1 96.88 20 PHE B C 1
ATOM 795 O O . PHE B 1 20 ? -4.559 -6.672 0.254 1 96.88 20 PHE B O 1
ATOM 802 N N . THR B 1 21 ? -5.234 -6.234 2.342 1 97.75 21 THR B N 1
ATOM 803 C CA . THR B 1 21 ? -6.215 -7.312 2.281 1 97.75 21 THR B CA 1
ATOM 804 C C . THR B 1 21 ? -7.613 -6.793 2.602 1 97.75 21 THR B C 1
ATOM 806 O O . THR B 1 21 ? -7.809 -6.09 3.598 1 97.75 21 THR B O 1
ATOM 809 N N . VAL B 1 22 ? -8.523 -7.145 1.711 1 97.69 22 VAL B N 1
ATOM 810 C CA . VAL B 1 22 ? -9.922 -6.863 2.021 1 97.69 22 VAL B CA 1
ATOM 811 C C . VAL B 1 22 ? -10.469 -7.938 2.959 1 97.69 22 VAL B C 1
ATOM 813 O O . VAL B 1 22 ? -10.688 -9.078 2.549 1 97.69 22 VAL B O 1
ATOM 816 N N . LEU B 1 23 ? -10.711 -7.574 4.234 1 97.12 23 LEU B N 1
ATOM 817 C CA . LEU B 1 23 ? -11.109 -8.562 5.23 1 97.12 23 LEU B CA 1
ATOM 818 C C . LEU B 1 23 ? -12.609 -8.836 5.148 1 97.12 23 LEU B C 1
ATOM 820 O O . LEU B 1 23 ? -13.039 -9.992 5.145 1 97.12 23 LEU B O 1
ATOM 824 N N . LYS B 1 24 ? -13.352 -7.762 5.168 1 95.62 24 LYS B N 1
ATOM 825 C CA . LYS B 1 24 ? -14.797 -7.891 5.051 1 95.62 24 LYS B CA 1
ATOM 826 C C . LYS B 1 24 ? -15.445 -6.559 4.672 1 95.62 24 LYS B C 1
ATOM 828 O O . LYS B 1 24 ? -14.836 -5.5 4.848 1 95.62 24 LYS B O 1
ATOM 833 N N . MET B 1 25 ? -16.578 -6.746 4.109 1 94.19 25 MET B N 1
ATOM 834 C CA . MET B 1 25 ? -17.391 -5.59 3.764 1 94.19 25 MET B CA 1
ATOM 835 C C . MET B 1 25 ? -18.672 -5.562 4.59 1 94.19 25 MET B C 1
ATOM 837 O O . MET B 1 25 ? -19.406 -6.551 4.637 1 94.19 25 MET B O 1
ATOM 841 N N . GLN B 1 26 ? -18.781 -4.461 5.336 1 89.19 26 GLN B N 1
ATOM 842 C CA . GLN B 1 26 ? -19.938 -4.352 6.223 1 89.19 26 GLN B CA 1
ATOM 843 C C . GLN B 1 26 ? -20.641 -3.012 6.039 1 89.19 26 GLN B C 1
ATOM 845 O O . GLN B 1 26 ? -20.109 -1.963 6.398 1 89.19 26 GLN B O 1
ATOM 850 N N . GLY B 1 27 ? -21.953 -3.15 5.598 1 88.06 27 GLY B N 1
ATOM 851 C CA . GLY B 1 27 ? -22.688 -1.912 5.391 1 88.06 27 GLY B CA 1
ATOM 852 C C . GLY B 1 27 ? -22.031 -0.986 4.387 1 88.06 27 GLY B C 1
ATOM 853 O O . GLY B 1 27 ? -21.875 -1.338 3.215 1 88.06 27 GLY B O 1
ATOM 854 N N . LYS B 1 28 ? -21.562 0.17 4.855 1 91.12 28 LYS B N 1
ATOM 855 C CA . LYS B 1 28 ? -20.969 1.168 3.969 1 91.12 28 LYS B CA 1
ATOM 856 C C . LYS B 1 28 ? -19.453 1.266 4.18 1 91.12 28 LYS B C 1
ATOM 858 O O . LYS B 1 28 ? -18.812 2.178 3.66 1 91.12 28 LYS B O 1
ATOM 863 N N . GLN B 1 29 ? -19 0.234 4.867 1 96.12 29 GLN B N 1
ATOM 864 C CA . GLN B 1 29 ? -17.578 0.299 5.199 1 96.12 29 GLN B CA 1
ATOM 865 C C . GLN B 1 29 ? -16.859 -0.982 4.785 1 96.12 29 GLN B C 1
ATOM 867 O O . GLN B 1 29 ? -17.484 -2.041 4.68 1 96.12 29 GLN B O 1
ATOM 872 N N . VAL B 1 30 ? -15.57 -0.857 4.484 1 96.81 30 VAL B N 1
ATOM 873 C CA . VAL B 1 30 ? -14.711 -2.006 4.203 1 96.81 30 VAL B CA 1
ATOM 874 C C . VAL B 1 30 ? -13.602 -2.092 5.246 1 96.81 30 VAL B C 1
ATOM 876 O O . VAL B 1 30 ? -12.992 -1.079 5.594 1 96.81 30 VAL B O 1
ATOM 879 N N . LYS B 1 31 ? -13.445 -3.297 5.797 1 97.38 31 LYS B N 1
ATOM 880 C CA . LYS B 1 31 ? -12.336 -3.559 6.707 1 97.38 31 LYS B CA 1
ATOM 881 C C . LYS B 1 31 ? -11.094 -4.02 5.941 1 97.38 31 LYS B C 1
ATOM 883 O O . LYS B 1 31 ? -11.148 -5.012 5.211 1 97.38 31 LYS B O 1
ATOM 888 N N . ILE B 1 32 ? -10.055 -3.279 6.176 1 97.31 32 ILE B N 1
ATOM 889 C CA . ILE B 1 32 ? -8.852 -3.523 5.395 1 97.31 32 ILE B CA 1
ATOM 890 C C . ILE B 1 32 ? -7.695 -3.877 6.324 1 97.31 32 ILE B C 1
ATOM 892 O O . ILE B 1 32 ? -7.469 -3.201 7.332 1 97.31 32 ILE B O 1
ATOM 896 N N . GLY B 1 33 ? -7.07 -4.887 6 1 97.56 33 GLY B N 1
ATOM 897 C CA . GLY B 1 33 ? -5.848 -5.266 6.688 1 97.56 33 GLY B CA 1
ATOM 898 C C . GLY B 1 33 ? -4.59 -4.824 5.961 1 97.56 33 GLY B C 1
ATOM 899 O O . GLY B 1 33 ? -4.461 -5.027 4.75 1 97.56 33 GLY B O 1
ATOM 900 N N . LEU B 1 34 ? -3.703 -4.262 6.672 1 96.19 34 LEU B N 1
ATOM 901 C CA . LEU B 1 34 ? -2.471 -3.756 6.078 1 96.19 34 LEU B CA 1
ATOM 902 C C . LEU B 1 34 ? -1.249 -4.395 6.73 1 96.19 34 LEU B C 1
ATOM 904 O O . LEU B 1 34 ? -1.138 -4.426 7.957 1 96.19 34 LEU B O 1
ATOM 908 N N . GLU B 1 35 ? -0.412 -4.91 5.898 1 96.44 35 GLU B N 1
ATOM 909 C CA . GLU B 1 35 ? 0.877 -5.441 6.336 1 96.44 35 GLU B CA 1
ATOM 910 C C . GLU B 1 35 ? 2.033 -4.664 5.707 1 96.44 35 GLU B C 1
ATOM 912 O O . GLU B 1 35 ? 2.221 -4.695 4.492 1 96.44 35 GLU B O 1
ATOM 917 N N . VAL B 1 36 ? 2.822 -3.992 6.578 1 94.94 36 VAL B N 1
ATOM 918 C CA . VAL B 1 36 ? 3.916 -3.148 6.105 1 94.94 36 VAL B CA 1
ATOM 919 C C . VAL B 1 36 ? 5.176 -3.436 6.918 1 94.94 36 VAL B C 1
ATOM 921 O O . VAL B 1 36 ? 5.098 -3.904 8.055 1 94.94 36 VAL B O 1
ATOM 924 N N . PRO B 1 37 ? 6.23 -3.221 6.258 1 93.94 37 PRO B N 1
ATOM 925 C CA . PRO B 1 37 ? 7.48 -3.426 6.996 1 93.94 37 PRO B CA 1
ATOM 926 C C . PRO B 1 37 ? 7.609 -2.502 8.203 1 93.94 37 PRO B C 1
ATOM 928 O O . PRO B 1 37 ? 6.914 -1.488 8.289 1 93.94 37 PRO B O 1
ATOM 931 N N . ASP B 1 38 ? 8.5 -2.848 9.062 1 91.81 38 ASP B N 1
ATOM 932 C CA . ASP B 1 38 ? 8.734 -2.027 10.242 1 91.81 38 ASP B CA 1
ATOM 933 C C . ASP B 1 38 ? 9.211 -0.63 9.859 1 91.81 38 ASP B C 1
ATOM 935 O O . ASP B 1 38 ? 10 -0.476 8.922 1 91.81 38 ASP B O 1
ATOM 939 N N . GLY B 1 39 ? 8.688 0.352 10.484 1 91.69 39 GLY B N 1
ATOM 940 C CA . GLY B 1 39 ? 9.133 1.708 10.227 1 91.69 39 GLY B CA 1
ATOM 941 C C . GLY B 1 39 ? 8.227 2.465 9.273 1 91.69 39 GLY B C 1
ATOM 942 O O . GLY B 1 39 ? 8.297 3.693 9.188 1 91.69 39 GLY B O 1
ATOM 943 N N . 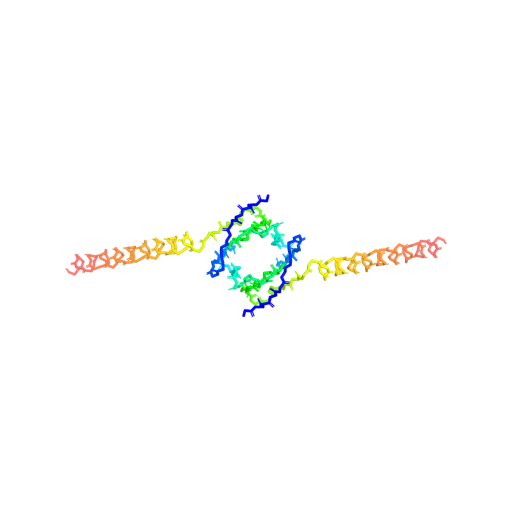VAL B 1 40 ? 7.531 1.656 8.516 1 91.81 40 VAL B N 1
ATOM 944 C CA . VAL B 1 40 ? 6.598 2.318 7.605 1 91.81 40 VAL B CA 1
ATOM 945 C C . VAL B 1 40 ? 5.336 2.719 8.359 1 91.81 40 VAL B C 1
ATOM 947 O O . VAL B 1 40 ? 4.742 1.902 9.07 1 91.81 40 VAL B O 1
ATOM 950 N N . THR B 1 41 ? 4.922 3.928 8.266 1 93 41 THR B N 1
ATOM 951 C CA . THR B 1 41 ? 3.756 4.426 8.992 1 93 41 THR B CA 1
ATOM 952 C C . THR B 1 41 ? 2.516 4.398 8.102 1 93 41 THR B C 1
ATOM 954 O O . THR B 1 41 ? 2.596 4.68 6.902 1 93 41 THR B O 1
ATOM 957 N N . VAL B 1 42 ? 1.464 4.148 8.641 1 95.12 42 VAL B N 1
ATOM 958 C CA . VAL B 1 42 ? 0.179 4.109 7.953 1 95.12 42 VAL B CA 1
ATOM 959 C C . VAL B 1 42 ? -0.733 5.207 8.5 1 95.12 42 VAL B C 1
ATOM 961 O O . VAL B 1 42 ? -0.882 5.348 9.719 1 95.12 42 VAL B O 1
ATOM 964 N N . TYR B 1 43 ? -1.404 6.027 7.504 1 93.88 43 TYR B N 1
ATOM 965 C CA . TYR B 1 43 ? -2.266 7.121 7.938 1 93.88 43 TYR B CA 1
ATOM 966 C C . TYR B 1 43 ? -3.619 7.055 7.242 1 93.88 43 TYR B C 1
ATOM 968 O O . TYR B 1 43 ? -3.705 6.707 6.062 1 93.88 43 TYR B O 1
ATOM 976 N N . ARG B 1 44 ? -4.539 7.406 8.07 1 95.56 44 ARG B N 1
ATOM 977 C CA . ARG B 1 44 ? -5.777 7.789 7.402 1 95.56 44 ARG B CA 1
ATOM 978 C C . ARG B 1 44 ? -5.629 9.125 6.691 1 95.56 44 ARG B C 1
ATOM 980 O O . ARG B 1 44 ? -4.812 9.961 7.094 1 95.56 44 ARG B O 1
ATOM 987 N N . GLU B 1 45 ? -6.254 9.352 5.723 1 93.25 45 GLU B N 1
ATOM 988 C CA . GLU B 1 45 ? -6.148 10.57 4.934 1 93.25 45 GLU B CA 1
ATOM 989 C C . GLU B 1 45 ? -6.289 11.812 5.812 1 93.25 45 GLU B C 1
ATOM 991 O O . GLU B 1 45 ? -5.539 12.773 5.656 1 93.25 45 GLU B O 1
ATOM 996 N N . GLU B 1 46 ? -7.27 11.828 6.695 1 91.81 46 GLU B N 1
ATOM 997 C CA . GLU B 1 46 ? -7.504 12.969 7.578 1 91.81 46 GLU B CA 1
ATOM 998 C C . GLU B 1 46 ? -6.289 13.242 8.461 1 91.81 46 GLU B C 1
ATOM 1000 O O . GLU B 1 46 ? -5.984 14.398 8.766 1 91.81 46 GLU B O 1
ATOM 1005 N N . VAL B 1 47 ? -5.566 12.188 8.922 1 92.75 47 VAL B N 1
ATOM 1006 C CA . VAL B 1 47 ? -4.391 12.32 9.781 1 92.75 47 VAL B CA 1
ATOM 1007 C C . VAL B 1 47 ? -3.191 12.766 8.945 1 92.75 47 VAL B C 1
ATOM 1009 O O . VAL B 1 47 ? -2.432 13.641 9.359 1 92.75 47 VAL B O 1
ATOM 1012 N N . TYR B 1 48 ? -3.1 12.164 7.797 1 90.88 48 TYR B N 1
ATOM 1013 C CA . TYR B 1 48 ? -2.023 12.508 6.875 1 90.88 48 TYR B CA 1
ATOM 1014 C C . TYR B 1 48 ? -2.043 14 6.551 1 90.88 48 TYR B C 1
ATOM 1016 O O . TYR B 1 48 ? -1.004 14.664 6.59 1 90.88 48 TYR B O 1
ATOM 1024 N N . GLN B 1 49 ? -3.211 14.562 6.258 1 89.06 49 GLN B N 1
ATOM 1025 C CA . GLN B 1 49 ? -3.365 15.961 5.887 1 89.06 49 GLN B CA 1
ATOM 1026 C C . GLN B 1 49 ? -2.977 16.875 7.043 1 89.06 49 GLN B C 1
ATOM 1028 O O . GLN B 1 49 ? -2.369 17.938 6.828 1 89.06 49 GLN B O 1
ATOM 1033 N N . ARG B 1 50 ? -3.309 16.469 8.25 1 91.25 50 ARG B N 1
ATOM 1034 C CA . ARG B 1 50 ? -2.973 17.266 9.43 1 91.25 50 ARG B CA 1
ATOM 1035 C C . ARG B 1 50 ? -1.465 17.297 9.656 1 91.25 50 ARG B C 1
ATOM 1037 O O . ARG B 1 50 ? -0.912 18.344 10.008 1 91.25 50 ARG B O 1
ATOM 1044 N N . VAL B 1 51 ? -0.867 16.141 9.422 1 86.88 51 VAL B N 1
ATOM 1045 C CA . VAL B 1 51 ? 0.576 16.031 9.609 1 86.88 51 VAL B CA 1
ATOM 1046 C C . VAL B 1 51 ? 1.301 16.906 8.586 1 86.88 51 VAL B C 1
ATOM 1048 O O . VAL B 1 51 ? 2.234 17.641 8.93 1 86.88 51 VAL B O 1
ATOM 1051 N N . ILE B 1 52 ? 0.828 16.875 7.395 1 85.12 52 ILE B N 1
ATOM 1052 C CA . ILE B 1 52 ? 1.427 17.672 6.332 1 85.12 52 ILE B CA 1
ATOM 1053 C C . ILE B 1 52 ? 1.259 19.156 6.645 1 85.12 52 ILE B C 1
ATOM 1055 O O . ILE B 1 52 ? 2.197 19.938 6.484 1 85.12 52 ILE B O 1
ATOM 1059 N N . GLU B 1 53 ? 0.07 19.5 7.086 1 88.69 53 GLU B N 1
ATOM 1060 C CA . GLU B 1 53 ? -0.229 20.891 7.402 1 88.69 53 GLU B CA 1
ATOM 1061 C C . GLU B 1 53 ? 0.636 21.406 8.555 1 88.69 53 GLU B C 1
ATOM 1063 O O . GLU B 1 53 ? 1.146 22.516 8.508 1 88.69 53 GLU B O 1
ATOM 1068 N N . GLN B 1 54 ? 0.765 20.547 9.484 1 87 54 GLN B N 1
ATOM 1069 C CA . GLN B 1 54 ? 1.567 20.922 10.648 1 87 54 GLN B CA 1
ATOM 1070 C C . GLN B 1 54 ? 3.035 21.078 10.266 1 87 54 GLN B C 1
ATOM 1072 O O . GLN B 1 54 ? 3.699 22.016 10.734 1 87 54 GLN B O 1
ATOM 1077 N N . ASN B 1 55 ? 3.475 20.188 9.414 1 86.69 55 ASN B N 1
ATOM 1078 C CA . ASN B 1 55 ? 4.863 20.281 8.977 1 86.69 55 ASN B CA 1
ATOM 1079 C C . ASN B 1 55 ? 5.105 21.516 8.117 1 86.69 55 ASN B C 1
ATOM 1081 O O . ASN B 1 55 ? 6.148 22.172 8.234 1 86.69 55 ASN B O 1
ATOM 1085 N N . GLN B 1 56 ? 4.238 21.812 7.293 1 85 56 GLN B N 1
ATOM 1086 C CA . GLN B 1 56 ? 4.348 23 6.445 1 85 56 GLN B CA 1
ATOM 1087 C C . GLN B 1 56 ? 4.312 24.281 7.273 1 85 56 GLN B C 1
ATOM 1089 O O . GLN B 1 56 ? 5.074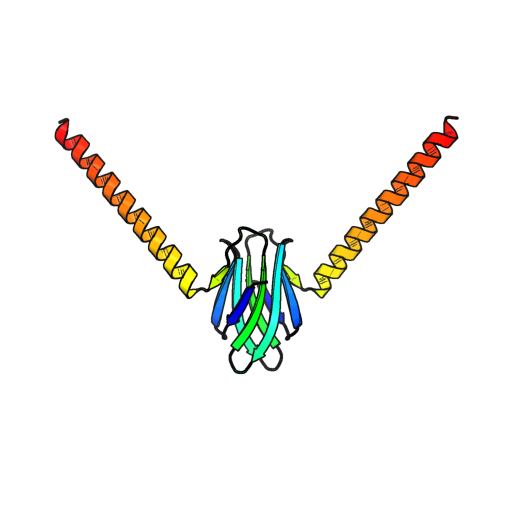 25.219 7.016 1 85 56 GLN B O 1
ATOM 1094 N N . ASP B 1 57 ? 3.455 24.25 8.273 1 85.38 57 ASP B N 1
ATOM 1095 C CA . ASP B 1 57 ? 3.371 25.406 9.172 1 85.38 57 ASP B CA 1
ATOM 1096 C C . ASP B 1 57 ? 4.68 25.609 9.93 1 85.38 57 ASP B C 1
ATOM 1098 O O . ASP B 1 57 ? 5.152 26.734 10.078 1 85.38 57 ASP B O 1
ATOM 1102 N N . ALA B 1 58 ? 5.223 24.516 10.242 1 85 58 ALA B N 1
ATOM 1103 C CA . ALA B 1 58 ? 6.477 24.547 10.984 1 85 58 ALA B CA 1
ATOM 1104 C C . ALA B 1 58 ? 7.617 25.062 10.109 1 85 58 ALA B C 1
ATOM 1106 O O . ALA B 1 58 ? 8.469 25.828 10.562 1 85 58 ALA B O 1
ATOM 1107 N N . LEU B 1 59 ? 7.625 24.672 8.914 1 81.38 59 LEU B N 1
ATOM 1108 C CA . LEU B 1 59 ? 8.648 25.109 7.965 1 81.38 59 LEU B CA 1
ATOM 1109 C C . LEU B 1 59 ? 8.5 26.594 7.648 1 81.38 59 LEU B C 1
ATOM 1111 O O . LEU B 1 59 ? 9.5 27.312 7.508 1 81.38 59 LEU B O 1
ATOM 1115 N N . GLN B 1 60 ? 7.289 26.984 7.488 1 84.06 60 GLN B N 1
ATOM 1116 C CA . GLN B 1 60 ? 7.023 28.391 7.199 1 84.06 60 GLN B CA 1
ATOM 1117 C C . GLN B 1 60 ? 7.434 29.281 8.375 1 84.06 60 GLN B C 1
ATOM 1119 O O . GLN B 1 60 ? 7.996 30.359 8.172 1 84.06 60 GLN B O 1
ATOM 1124 N N . ILE B 1 61 ? 7.176 28.75 9.484 1 78.81 61 ILE B N 1
ATOM 1125 C CA . ILE B 1 61 ? 7.551 29.5 10.68 1 78.81 61 ILE B CA 1
ATOM 1126 C C . ILE B 1 61 ? 9.07 29.578 10.789 1 78.81 61 ILE B C 1
ATOM 1128 O O . ILE B 1 61 ? 9.633 30.641 11.078 1 78.81 61 ILE B O 1
ATOM 1132 N N . ARG B 1 62 ? 9.648 28.562 10.461 1 78.75 62 ARG B N 1
ATOM 1133 C CA . ARG B 1 62 ? 11.102 28.531 10.523 1 78.75 62 ARG B CA 1
ATOM 1134 C C . ARG B 1 62 ? 11.727 29.484 9.5 1 78.75 62 ARG B C 1
ATOM 1136 O O . ARG B 1 62 ? 12.695 30.172 9.805 1 78.75 62 ARG B O 1
ATOM 1143 N N . ASN B 1 63 ? 11.109 29.5 8.391 1 82.12 63 ASN B N 1
ATOM 1144 C CA . ASN B 1 63 ? 11.617 30.391 7.352 1 82.12 63 ASN B CA 1
ATOM 1145 C C . ASN B 1 63 ? 11.414 31.859 7.723 1 82.12 63 ASN B C 1
ATOM 1147 O O . ASN B 1 63 ? 12.273 32.688 7.445 1 82.12 63 ASN B O 1
ATOM 1151 N N . GLU B 1 64 ? 10.359 32.188 8.258 1 83 64 GLU B N 1
ATOM 1152 C CA . GLU B 1 64 ? 10.078 33.531 8.688 1 83 64 GLU B CA 1
ATOM 1153 C C . GLU B 1 64 ? 11.031 33.969 9.812 1 83 64 GLU B C 1
ATOM 1155 O O . GLU B 1 64 ? 11.469 35.125 9.852 1 83 64 GLU B O 1
ATOM 1160 N N . ASP B 1 65 ? 11.297 33.031 10.594 1 82.06 65 ASP B N 1
ATOM 1161 C CA . ASP B 1 65 ? 12.227 33.312 11.688 1 82.06 65 ASP B CA 1
ATOM 1162 C C . ASP B 1 65 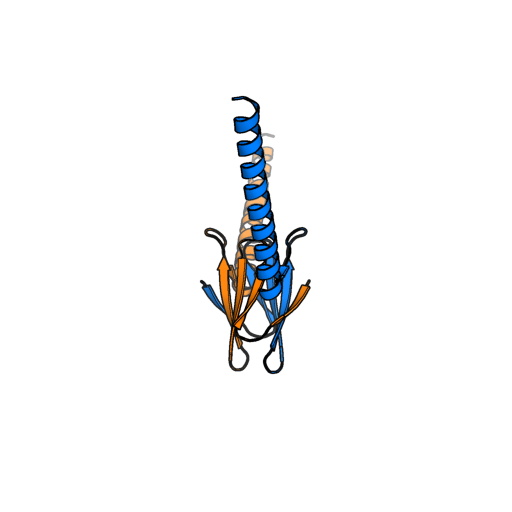? 13.633 33.562 11.164 1 82.06 65 ASP B C 1
ATOM 1164 O O . ASP B 1 65 ? 14.32 34.469 11.641 1 82.06 65 ASP B O 1
ATOM 1168 N N . ILE B 1 66 ? 13.977 32.812 10.195 1 80.12 66 ILE B N 1
ATOM 1169 C CA . ILE B 1 66 ? 15.297 32.938 9.586 1 80.12 66 ILE B CA 1
ATOM 1170 C C . ILE B 1 66 ? 15.406 34.312 8.914 1 80.12 66 ILE B C 1
ATOM 1172 O O . ILE B 1 66 ? 16.422 35 9.07 1 80.12 66 ILE B O 1
ATOM 1176 N N . MET B 1 67 ? 14.398 34.719 8.273 1 82.88 67 MET B N 1
ATOM 1177 C CA . MET B 1 67 ? 14.375 36 7.574 1 82.88 67 MET B CA 1
ATOM 1178 C C . MET B 1 67 ? 14.43 37.156 8.562 1 82.88 67 MET B C 1
ATOM 1180 O O . MET B 1 67 ? 15.117 38.156 8.32 1 82.88 67 MET B O 1
ATOM 1184 N N . LYS B 1 68 ? 13.828 36.969 9.648 1 83 68 LYS B N 1
ATOM 1185 C CA . LYS B 1 68 ? 13.844 38.031 10.656 1 83 68 LYS B CA 1
ATOM 1186 C C . LYS B 1 68 ? 15.219 38.156 11.297 1 83 68 LYS B C 1
ATOM 1188 O O . LYS B 1 68 ? 15.688 39.281 11.539 1 83 68 LYS B O 1
ATOM 1193 N N . VAL B 1 69 ? 15.844 37.062 11.469 1 81.12 69 VAL B N 1
ATOM 1194 C CA . VAL B 1 69 ? 17.172 37.062 12.07 1 81.12 69 VAL B CA 1
ATOM 1195 C C . VAL B 1 69 ? 18.172 37.688 11.094 1 81.12 69 VAL B C 1
ATOM 1197 O O . VAL B 1 69 ? 19.047 38.469 11.492 1 81.12 69 VAL B O 1
ATOM 1200 N N . ALA B 1 70 ? 18 37.406 9.852 1 84.5 70 ALA B N 1
ATOM 1201 C CA . ALA B 1 70 ? 18.859 37.938 8.805 1 84.5 70 ALA B CA 1
ATOM 1202 C C . ALA B 1 70 ? 18.703 39.438 8.703 1 84.5 70 ALA B C 1
ATOM 1204 O O . ALA B 1 70 ? 19.703 40.156 8.555 1 84.5 70 ALA B O 1
ATOM 1205 N N . GLN B 1 71 ? 17.609 40.031 8.742 1 83.38 71 GLN B N 1
ATOM 1206 C CA . GLN B 1 71 ? 17.344 41.469 8.688 1 83.38 71 GLN B CA 1
ATOM 1207 C C . GLN B 1 71 ? 17.922 42.188 9.898 1 83.38 71 GLN B C 1
ATOM 1209 O O . GLN B 1 71 ? 18.453 43.281 9.773 1 83.38 71 GLN B O 1
ATOM 1214 N N . LEU B 1 72 ? 17.906 41.531 11.023 1 80.5 72 LEU B N 1
ATOM 1215 C CA . LEU B 1 72 ? 18.453 42.094 12.25 1 80.5 72 LEU B CA 1
ATOM 1216 C C . LEU B 1 72 ? 19.984 42.156 12.172 1 80.5 72 LEU B C 1
ATOM 1218 O O . LEU B 1 72 ? 20.594 43.094 12.656 1 80.5 72 LEU B O 1
ATOM 1222 N N . TRP B 1 73 ? 20.547 41.156 11.547 1 83.38 73 TRP B N 1
ATOM 1223 C CA . TRP B 1 73 ? 22 41.062 11.367 1 83.38 73 TRP B CA 1
ATOM 1224 C C . TRP B 1 73 ? 22.469 42.156 10.414 1 83.38 73 TRP B C 1
ATOM 1226 O O . TRP B 1 73 ? 23.516 42.781 10.641 1 83.38 73 TRP B O 1
ATOM 1236 N N . GLU B 1 74 ? 21.859 42.531 9.391 1 79.69 74 GLU B N 1
ATOM 1237 C CA . GLU B 1 74 ? 22.219 43.562 8.43 1 79.69 74 GLU B CA 1
ATOM 1238 C C . GLU B 1 74 ? 22.062 44.969 9.031 1 79.69 74 GLU B C 1
ATOM 1240 O O . GLU B 1 74 ? 22.875 45.844 8.781 1 79.69 74 GLU B O 1
ATOM 1245 N N . THR B 1 75 ? 21.109 45.125 9.812 1 79.31 75 THR B N 1
ATOM 1246 C CA . THR B 1 75 ? 20.859 46.438 10.406 1 79.31 75 THR B CA 1
ATOM 1247 C C . THR B 1 75 ? 21.875 46.75 11.516 1 79.31 75 THR B C 1
ATOM 1249 O O . THR B 1 75 ? 22.297 47.875 11.688 1 79.31 75 THR B O 1
ATOM 1252 N N . THR B 1 76 ? 22.219 45.844 12.156 1 71.88 76 THR B N 1
ATOM 1253 C CA . THR B 1 76 ? 23.109 46.094 13.273 1 71.88 76 THR B CA 1
ATOM 1254 C C . THR B 1 76 ? 24.547 46.281 12.789 1 71.88 76 THR B C 1
ATOM 1256 O O . THR B 1 76 ? 25.312 47.031 13.398 1 71.88 76 THR B O 1
ATOM 1259 N N . HIS B 1 77 ? 24.969 45.781 11.68 1 64.88 77 HIS B N 1
ATOM 1260 C CA . HIS B 1 77 ? 26.344 45.969 11.25 1 64.88 77 HIS B CA 1
ATOM 1261 C C . HIS B 1 77 ? 26.453 46.969 10.117 1 64.88 77 HIS B C 1
ATOM 1263 O O . HIS B 1 77 ? 27.516 47.188 9.547 1 64.88 77 HIS B O 1
ATOM 1269 N N . SER B 1 78 ? 25.422 47.719 9.695 1 54.16 78 SER B N 1
ATOM 1270 C CA . SER B 1 78 ? 25.719 48.938 8.977 1 54.16 78 SER B CA 1
ATOM 1271 C C . SER B 1 78 ? 25.797 50.125 9.938 1 54.16 78 SER B C 1
ATOM 1273 O O . SER B 1 78 ? 25.031 50.219 10.898 1 54.16 78 SER B O 1
#

Radius of gyration: 25.23 Å; Cα contacts (8 Å, |Δi|>4): 214; chains: 2; bounding box: 63×86×28 Å

Secondary structure (DSSP, 8-state):
-EEEEEETT-EEEETTTEEEEEEEEETTEEEEEEE--TT--EEEHHHHHHHHHHHHHHHHHHHHHHHHHHHHHHHHT-/-EEEEEETT-EEEETTTEEEEEEEEETTEEEEEEE--TT--EEEHHHHHHHHHHHHHHHHHHHHHHHHHHHHHHHHH-

Solvent-accessible surface area (backbone atoms only — not comparable to full-atom values): 8425 Å² total; per-residue (Å²): 120,48,74,47,76,38,36,62,73,36,42,38,32,43,60,91,55,34,39,43,30,32,64,39,74,53,95,72,31,35,34,33,34,38,39,64,51,88,89,58,52,76,30,47,45,77,55,46,52,51,51,51,51,50,50,50,50,51,50,52,49,50,49,53,48,52,52,51,52,52,54,53,54,56,59,69,76,100,118,49,75,48,75,40,36,62,74,38,42,37,32,42,60,91,57,33,38,42,30,33,64,40,76,53,96,72,31,35,34,35,36,37,40,64,51,88,88,58,52,77,31,49,46,76,56,46,52,50,51,52,50,51,50,51,51,50,51,50,48,50,51,53,50,50,52,52,54,52,55,54,55,56,56,68,74,100

Sequence (156 aa):
MLILSRRAGESIYVGRDIRFTVLKMQGKQVKIGLEVPDGVTVYREEVYQRVIEQNQDALQIRNEDIMKVAQLWETTHSMLILSRRAGESIYVGRDIRFTVLKMQGKQVKIGLEVPDGVTVYREEVYQRVIEQNQDALQIRNEDIMKVAQLWETTHS

Nearest PDB structures (foldseek):
  1vpz-assembly1_B  TM=9.663E-01  e=5.560E-05  Pseudomonas aeruginosa
  5z38-assembly2_J  TM=9.439E-01  e=9.998E-05  Escherichia coli O127:H6 str. E2348/69
  5z38-assembly2_L  TM=9.300E-01  e=9.998E-05  Escherichia coli O127:H6 str. E2348/69
  2bti-assembly1_A  TM=9.619E-01  e=1.798E-04  Yersinia enterocolitica
  2mfh-assembly1_A  TM=9.219E-01  e=1.798E-04  Pseudomonas fluorescens

Foldseek 3Di:
DDDDDDDAQDWDDDDDFWIKHFPDDDDPDTDIDITGDPPDDDDDPVVVVVVVVVVVVVVVVVVVVVVVVVVVVVVVVD/DDDDDDAAQDWDDDDDFKIKHFPDDDDPDTDIDITGDPPDDDDDPVVVVVVVVVVVVVVVVVVVVVVVVVVVVVVVVD